Protein AF-A0A2S6AMA3-F1 (afdb_monomer)

Sequence (117 aa):
MGVQDLAELILAVHRVATDIPRRFRHRHDNVIDLVAATVSDVRPELAQRRYNLGRVPTVAFAVKQRGMSVDVVVEHNEYFARAMFYTRPTSETRWRNTLAAYTQHALLVQNIAATLS

Foldseek 3Di:
DDPVLVVVLVVLLVCLQQCVLVVVVPVDPDDDPSFRWDKAFDQQVNVCVVVVPPDRAPGWIWTDGPNWIWIWTWHDDPPAIEIETDGDPPHDPVVSVVSQVSSVVSCVVVVRPHHYD

Structure (mmCIF, N/CA/C/O backbone):
data_AF-A0A2S6AMA3-F1
#
_entry.id   AF-A0A2S6AMA3-F1
#
loop_
_atom_site.group_PDB
_atom_site.id
_atom_site.type_symbol
_atom_site.label_atom_id
_atom_site.label_alt_id
_atom_site.label_comp_id
_atom_site.label_asym_id
_atom_site.label_entity_id
_atom_site.label_seq_id
_atom_site.pdbx_PDB_ins_code
_atom_site.Cartn_x
_atom_site.Cartn_y
_atom_site.Cartn_z
_atom_site.occupancy
_atom_site.B_iso_or_equiv
_atom_site.auth_seq_id
_atom_site.auth_comp_id
_atom_site.auth_asym_id
_atom_site.auth_atom_id
_atom_site.pdbx_PDB_model_num
ATOM 1 N N . MET A 1 1 ? -13.894 6.696 12.124 1.00 49.50 1 MET A N 1
ATOM 2 C CA . MET A 1 1 ? -13.133 6.210 10.960 1.00 49.50 1 MET A CA 1
ATOM 3 C C . MET A 1 1 ? -12.954 4.726 11.180 1.00 49.50 1 MET A C 1
ATOM 5 O O . MET A 1 1 ? -12.478 4.335 12.236 1.00 49.50 1 MET A O 1
ATOM 9 N N . GLY A 1 2 ? -13.596 3.925 10.337 1.00 47.25 2 GLY A N 1
ATOM 10 C CA . GLY A 1 2 ? -13.878 2.513 10.601 1.00 47.25 2 GLY A CA 1
ATOM 11 C C . GLY A 1 2 ? -13.055 1.589 9.713 1.00 47.25 2 GLY A C 1
ATOM 12 O O . GLY A 1 2 ? -12.384 2.035 8.796 1.00 47.25 2 GLY A O 1
ATOM 13 N N . VAL A 1 3 ? -13.179 0.277 9.931 1.00 54.44 3 VAL A N 1
ATOM 14 C CA . VAL A 1 3 ? -12.538 -0.800 9.140 1.00 54.44 3 VAL A CA 1
ATOM 15 C C . VAL A 1 3 ? -12.694 -0.628 7.613 1.00 54.44 3 VAL A C 1
ATOM 17 O O . VAL A 1 3 ? -11.850 -1.097 6.851 1.00 54.44 3 VAL A O 1
ATOM 20 N N . GLN A 1 4 ? -13.736 0.078 7.161 1.00 57.84 4 GLN A N 1
ATOM 21 C CA . GLN A 1 4 ? -13.935 0.459 5.758 1.00 57.84 4 GLN A CA 1
ATOM 22 C C . GLN A 1 4 ? -12.786 1.313 5.199 1.00 57.84 4 GLN A C 1
ATOM 24 O O . GLN A 1 4 ? -12.347 1.064 4.081 1.00 57.84 4 GLN A O 1
ATOM 29 N N . ASP A 1 5 ? -12.221 2.227 5.990 1.00 65.00 5 ASP A N 1
ATOM 30 C CA . ASP A 1 5 ? -11.134 3.115 5.562 1.00 65.00 5 ASP A CA 1
ATOM 31 C C . ASP A 1 5 ? -9.834 2.329 5.294 1.00 65.00 5 ASP A C 1
ATOM 33 O O . ASP A 1 5 ? -9.067 2.655 4.387 1.00 65.00 5 ASP A O 1
ATOM 37 N N . LEU A 1 6 ? -9.607 1.235 6.035 1.00 67.06 6 LEU A N 1
ATOM 38 C CA . LEU A 1 6 ? -8.477 0.324 5.829 1.00 67.06 6 LEU A CA 1
ATOM 39 C C . LEU A 1 6 ? -8.628 -0.500 4.543 1.00 67.06 6 LEU A C 1
ATOM 41 O O . LEU A 1 6 ? -7.677 -0.612 3.768 1.00 67.06 6 LEU A O 1
ATOM 45 N N . ALA A 1 7 ? -9.806 -1.086 4.321 1.00 69.50 7 ALA A N 1
ATOM 46 C CA . ALA A 1 7 ? -10.067 -1.893 3.131 1.00 69.50 7 ALA A CA 1
ATOM 47 C C . ALA A 1 7 ? -9.957 -1.047 1.853 1.00 69.50 7 ALA A C 1
ATOM 49 O O . ALA A 1 7 ? -9.294 -1.451 0.898 1.00 69.50 7 ALA A O 1
ATOM 50 N N . GLU A 1 8 ? -10.529 0.156 1.870 1.00 68.62 8 GLU A N 1
ATOM 51 C CA . GLU A 1 8 ? -10.463 1.102 0.757 1.00 68.62 8 GLU A CA 1
ATOM 52 C C . GLU A 1 8 ? -9.031 1.594 0.494 1.00 68.62 8 GLU A C 1
ATOM 54 O O . GLU A 1 8 ? -8.601 1.672 -0.657 1.00 68.62 8 GLU A O 1
ATOM 59 N N . LEU A 1 9 ? -8.229 1.826 1.540 1.00 68.81 9 LEU A N 1
ATOM 60 C CA . LEU A 1 9 ? -6.813 2.177 1.396 1.00 68.81 9 LEU A CA 1
ATOM 61 C C . LEU A 1 9 ? -6.000 1.053 0.734 1.00 68.81 9 LEU A C 1
ATOM 63 O O . LEU A 1 9 ? -5.205 1.312 -0.173 1.00 68.81 9 LEU A O 1
ATOM 67 N N . ILE A 1 10 ? -6.215 -0.199 1.143 1.00 71.25 10 ILE A N 1
ATOM 68 C CA . ILE A 1 10 ? -5.546 -1.363 0.542 1.00 71.25 10 ILE A CA 1
ATOM 69 C C . ILE A 1 10 ? -5.967 -1.520 -0.925 1.00 71.25 10 ILE A C 1
ATOM 71 O O . ILE A 1 10 ? -5.112 -1.702 -1.797 1.00 71.25 10 ILE A O 1
ATOM 75 N N . LEU A 1 11 ? -7.265 -1.392 -1.220 1.00 76.19 11 LEU A N 1
ATOM 76 C CA . LEU A 1 11 ? -7.793 -1.464 -2.583 1.00 76.19 11 LEU A CA 1
ATOM 77 C C . LEU A 1 11 ? -7.266 -0.332 -3.469 1.00 76.19 11 LEU A C 1
ATOM 79 O O . LEU A 1 11 ? -6.931 -0.576 -4.629 1.00 76.19 11 LEU A O 1
ATOM 83 N N . ALA A 1 12 ? -7.1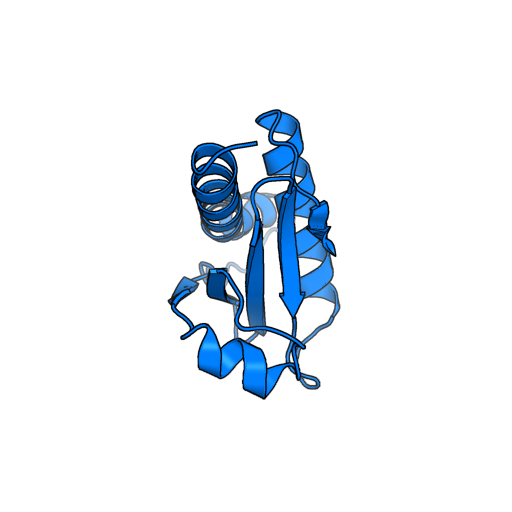42 0.886 -2.941 1.00 71.44 12 ALA A N 1
ATOM 84 C CA . ALA A 1 12 ? -6.584 2.020 -3.666 1.00 71.44 12 ALA A CA 1
ATOM 85 C C . ALA A 1 12 ? -5.119 1.774 -4.053 1.00 71.44 12 ALA A C 1
ATOM 87 O O . ALA A 1 12 ? -4.757 1.966 -5.216 1.00 71.44 12 ALA A O 1
ATOM 88 N N . VAL A 1 13 ? -4.288 1.282 -3.124 1.00 70.44 13 VAL A N 1
ATOM 89 C CA . VAL A 1 13 ? -2.886 0.949 -3.427 1.00 70.44 13 VAL A CA 1
ATOM 90 C C . VAL A 1 13 ? -2.803 -0.188 -4.447 1.00 70.44 13 VAL A C 1
ATOM 92 O O . VAL A 1 13 ? -2.003 -0.116 -5.381 1.00 70.44 13 VAL A O 1
ATOM 95 N N . HIS A 1 14 ? -3.652 -1.211 -4.315 1.00 72.81 14 HIS A N 1
ATOM 96 C CA . HIS A 1 14 ? -3.686 -2.334 -5.250 1.00 72.81 14 HIS A CA 1
ATOM 97 C C . HIS A 1 14 ? -4.069 -1.882 -6.666 1.00 72.81 14 HIS A C 1
ATOM 99 O O . HIS A 1 14 ? -3.345 -2.177 -7.617 1.00 72.81 14 HIS A O 1
ATOM 105 N N . ARG A 1 15 ? -5.143 -1.089 -6.805 1.00 72.88 15 ARG A N 1
ATOM 106 C CA . ARG A 1 15 ? -5.576 -0.507 -8.088 1.00 72.88 15 ARG A CA 1
ATOM 107 C C . ARG A 1 15 ? -4.460 0.306 -8.727 1.00 72.88 15 ARG A C 1
ATOM 109 O O . ARG A 1 15 ? -4.152 0.104 -9.898 1.00 72.88 15 ARG A O 1
ATOM 116 N N . VAL A 1 16 ? -3.813 1.177 -7.954 1.00 70.00 16 VAL A N 1
ATOM 117 C CA . VAL A 1 16 ? -2.710 2.013 -8.439 1.00 70.00 16 VAL A CA 1
ATOM 118 C C . VAL A 1 16 ? -1.527 1.162 -8.900 1.00 70.00 16 VAL A C 1
ATOM 120 O O . VAL A 1 16 ? -1.026 1.386 -9.999 1.00 70.00 16 VAL A O 1
ATOM 123 N N . ALA A 1 17 ? -1.122 0.148 -8.135 1.00 68.62 17 ALA A N 1
ATOM 124 C CA . ALA A 1 17 ? -0.066 -0.773 -8.551 1.00 68.62 17 ALA A CA 1
ATOM 125 C C . ALA A 1 17 ? -0.409 -1.468 -9.884 1.00 68.62 17 ALA A C 1
ATOM 127 O O . ALA A 1 17 ? 0.433 -1.537 -10.781 1.00 68.62 17 ALA A O 1
ATOM 128 N N . THR A 1 18 ? -1.657 -1.911 -10.064 1.00 68.94 18 THR A N 1
ATOM 129 C CA . THR A 1 18 ? -2.097 -2.583 -11.298 1.00 68.94 18 THR A CA 1
ATOM 130 C C . THR A 1 18 ? -2.314 -1.638 -12.489 1.00 68.94 18 THR A C 1
ATOM 132 O O . THR A 1 18 ? -2.109 -2.049 -13.633 1.00 68.94 18 THR A O 1
ATOM 135 N N . ASP A 1 19 ? -2.677 -0.371 -12.253 1.00 67.75 19 ASP A N 1
ATOM 136 C CA . ASP A 1 19 ? -3.000 0.610 -13.303 1.00 67.75 19 ASP A CA 1
ATOM 137 C C . ASP A 1 19 ? -1.815 1.483 -13.735 1.00 67.75 19 ASP A C 1
ATOM 139 O O . ASP A 1 19 ? -1.796 1.976 -14.869 1.00 67.75 19 ASP A O 1
ATOM 143 N N . ILE A 1 20 ? -0.801 1.671 -12.883 1.00 62.75 20 ILE A N 1
ATOM 144 C CA . ILE A 1 20 ? 0.410 2.437 -13.220 1.00 62.75 20 ILE A CA 1
ATOM 145 C C . ILE A 1 20 ? 1.052 1.961 -14.541 1.00 62.75 20 ILE A C 1
ATOM 147 O O . ILE A 1 20 ? 1.302 2.812 -15.402 1.00 62.75 20 ILE A O 1
ATOM 151 N N . PRO A 1 21 ? 1.257 0.650 -14.792 1.00 57.16 21 PRO A N 1
ATOM 152 C CA . PRO A 1 21 ? 1.816 0.177 -16.060 1.00 57.16 21 PRO A CA 1
ATOM 153 C C . PRO A 1 21 ? 1.015 0.644 -17.288 1.00 57.16 21 PRO A C 1
ATOM 155 O O . PRO A 1 21 ? 1.599 0.938 -18.330 1.00 57.16 21 PRO A O 1
ATOM 158 N N . ARG A 1 22 ? -0.316 0.772 -17.168 1.00 53.78 22 ARG A N 1
ATOM 159 C CA . ARG A 1 22 ? -1.200 1.230 -18.254 1.00 53.78 22 ARG A CA 1
ATOM 160 C C . ARG A 1 22 ? -1.128 2.739 -18.475 1.00 53.78 22 ARG A C 1
ATOM 162 O O . ARG A 1 22 ? -1.212 3.177 -19.614 1.00 53.78 22 ARG A O 1
ATOM 169 N N . ARG A 1 23 ? -0.936 3.543 -17.425 1.00 52.25 23 ARG A N 1
ATOM 170 C CA . ARG A 1 23 ? -0.811 5.009 -17.556 1.00 52.25 23 ARG A CA 1
ATOM 171 C C . ARG A 1 23 ? 0.567 5.445 -18.059 1.00 52.25 23 ARG A C 1
ATOM 173 O O . ARG A 1 23 ? 0.652 6.393 -18.833 1.00 52.25 23 ARG A O 1
ATOM 180 N N . PHE A 1 24 ? 1.633 4.722 -17.707 1.00 49.94 24 PHE A N 1
ATOM 181 C CA . PHE A 1 24 ? 2.966 4.949 -18.289 1.00 49.94 24 PHE A CA 1
ATOM 182 C C . PHE A 1 24 ? 3.080 4.477 -19.747 1.00 49.94 24 PHE A C 1
ATOM 184 O O . PHE A 1 24 ? 3.924 5.001 -20.474 1.00 49.94 24 PHE A O 1
ATOM 191 N N . ARG A 1 25 ? 2.194 3.569 -20.192 1.00 50.94 25 ARG A N 1
ATOM 192 C CA . ARG A 1 25 ? 2.052 3.122 -21.592 1.00 50.94 25 ARG A CA 1
ATOM 193 C C . ARG A 1 25 ? 1.813 4.271 -22.574 1.00 50.94 25 ARG A C 1
ATOM 195 O O . ARG A 1 25 ? 2.214 4.165 -23.720 1.00 50.94 25 ARG A O 1
ATOM 202 N N . HIS A 1 26 ? 1.173 5.353 -22.127 1.00 47.66 26 HIS A N 1
ATOM 203 C CA . HIS A 1 26 ? 0.812 6.483 -22.986 1.00 47.66 26 HIS A CA 1
ATOM 204 C C . HIS A 1 26 ? 1.887 7.569 -23.089 1.00 47.66 26 HIS A C 1
ATOM 206 O O . HIS A 1 26 ? 1.715 8.501 -23.865 1.00 47.66 26 HIS A O 1
ATOM 212 N N . ARG A 1 27 ? 2.969 7.501 -22.296 1.00 50.06 27 ARG A N 1
ATOM 213 C CA . ARG A 1 27 ? 3.939 8.608 -22.208 1.00 50.06 27 ARG A CA 1
ATOM 214 C C . ARG A 1 27 ? 5.279 8.343 -22.897 1.00 50.06 27 ARG A C 1
ATOM 216 O O . ARG A 1 27 ? 6.016 9.294 -23.117 1.00 50.06 27 ARG A O 1
ATOM 223 N N . HIS A 1 28 ? 5.602 7.092 -23.224 1.00 45.34 28 HIS A N 1
ATOM 224 C CA . HIS A 1 28 ? 6.883 6.737 -23.839 1.00 45.34 28 HIS A CA 1
ATOM 225 C C . HIS A 1 28 ? 6.649 5.760 -24.993 1.00 45.34 28 HIS A C 1
ATOM 227 O O . HIS A 1 28 ? 6.577 4.549 -24.785 1.00 45.34 28 HIS A O 1
ATOM 233 N N . ASP A 1 29 ? 6.501 6.300 -26.199 1.00 47.69 29 ASP A N 1
ATOM 234 C CA . ASP A 1 29 ? 6.490 5.512 -27.427 1.00 47.69 29 ASP A CA 1
ATOM 235 C C . ASP A 1 29 ? 7.836 4.783 -27.627 1.00 47.69 29 ASP A C 1
ATOM 237 O O . ASP A 1 29 ? 8.912 5.352 -27.431 1.00 47.69 29 ASP A O 1
ATOM 241 N N . ASN A 1 30 ? 7.722 3.528 -28.083 1.00 43.34 30 ASN A N 1
ATOM 242 C CA . ASN A 1 30 ? 8.670 2.748 -28.899 1.00 43.34 30 ASN A CA 1
ATOM 243 C C . ASN A 1 30 ? 9.529 1.600 -28.332 1.00 43.34 30 ASN A C 1
ATOM 245 O O . ASN A 1 30 ? 10.074 0.874 -29.154 1.00 43.34 30 ASN A O 1
ATOM 249 N N . VAL A 1 31 ? 9.558 1.268 -27.034 1.00 41.47 31 VAL A N 1
ATOM 250 C CA . VAL A 1 31 ? 9.987 -0.090 -26.589 1.00 41.47 31 VAL A CA 1
ATOM 251 C C . VAL A 1 31 ? 9.234 -0.484 -25.316 1.00 41.47 31 VAL A C 1
ATOM 253 O O . VAL A 1 31 ? 9.415 0.116 -24.257 1.00 41.47 31 VAL A O 1
ATOM 256 N N . ILE A 1 32 ? 8.359 -1.489 -25.414 1.00 41.44 32 ILE A N 1
ATOM 257 C CA . ILE A 1 32 ?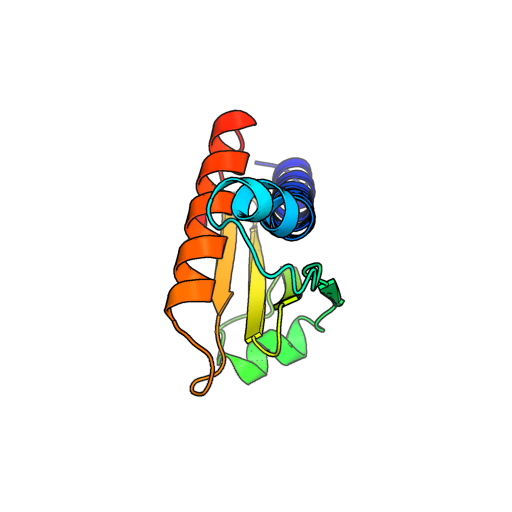 7.429 -1.855 -24.341 1.00 41.44 32 ILE A CA 1
ATOM 258 C C . ILE A 1 32 ? 7.965 -3.049 -23.548 1.00 41.44 32 ILE A C 1
ATOM 260 O O . ILE A 1 32 ? 7.689 -4.197 -23.879 1.00 41.44 32 ILE A O 1
ATOM 264 N N .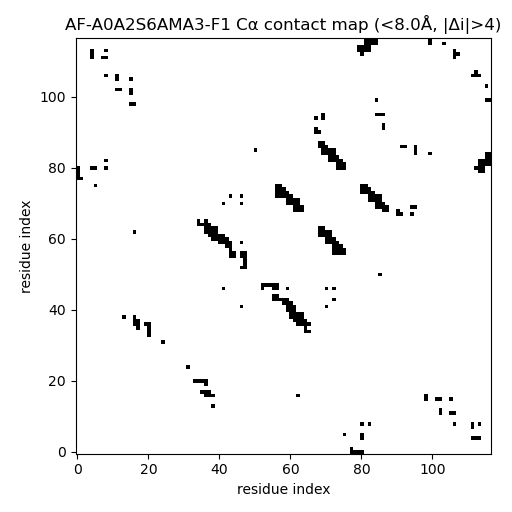 ASP A 1 33 ? 8.669 -2.778 -22.452 1.00 39.91 33 ASP A N 1
ATOM 265 C CA . ASP A 1 33 ? 8.913 -3.792 -21.422 1.00 39.91 33 ASP A CA 1
ATOM 266 C C . ASP A 1 33 ? 7.762 -3.757 -20.395 1.00 39.91 33 ASP A C 1
ATOM 268 O O . ASP A 1 33 ? 7.772 -3.002 -19.416 1.00 39.91 33 ASP A O 1
ATOM 272 N N . LEU A 1 34 ? 6.675 -4.471 -20.690 1.00 48.00 34 LEU A N 1
ATOM 273 C CA . LEU A 1 34 ? 5.391 -4.435 -19.969 1.00 48.00 34 LEU A CA 1
ATOM 274 C C . LEU A 1 34 ? 5.455 -5.224 -18.647 1.00 48.00 34 LEU A C 1
ATOM 276 O O . LEU A 1 34 ? 4.677 -6.142 -18.407 1.00 48.00 34 LEU A O 1
ATOM 280 N N . VAL A 1 35 ? 6.382 -4.879 -17.755 1.00 55.62 35 VAL A N 1
ATOM 281 C CA . VAL A 1 35 ? 6.428 -5.498 -16.426 1.00 55.62 35 VAL A CA 1
ATOM 282 C C . VAL A 1 35 ? 5.336 -4.868 -15.564 1.00 55.62 35 VAL A C 1
ATOM 284 O O . VAL A 1 35 ? 5.476 -3.741 -15.073 1.00 55.62 35 VAL A O 1
ATOM 287 N N . ALA A 1 36 ? 4.222 -5.587 -15.421 1.00 61.91 36 ALA A N 1
ATOM 288 C CA . ALA A 1 36 ? 3.163 -5.244 -14.481 1.00 61.91 36 ALA A CA 1
ATOM 289 C C . ALA A 1 36 ? 3.734 -5.181 -13.059 1.00 61.91 36 ALA A C 1
ATOM 291 O O . ALA A 1 36 ? 4.586 -5.997 -12.696 1.00 61.91 36 ALA A O 1
ATOM 292 N N . ALA A 1 37 ? 3.284 -4.212 -12.257 1.00 67.56 37 ALA A N 1
ATOM 293 C CA . ALA A 1 37 ? 3.645 -4.230 -10.851 1.00 67.56 37 ALA A CA 1
ATOM 294 C C . ALA A 1 37 ? 2.917 -5.399 -10.172 1.00 67.56 37 ALA A C 1
ATOM 296 O O . ALA A 1 37 ? 1.726 -5.609 -10.401 1.00 67.56 37 ALA A O 1
ATOM 297 N N . THR A 1 38 ? 3.629 -6.167 -9.357 1.00 73.62 38 THR A N 1
ATOM 298 C CA . THR A 1 38 ? 3.059 -7.262 -8.573 1.00 73.62 38 THR A CA 1
ATOM 299 C C . THR A 1 38 ? 2.933 -6.846 -7.118 1.00 73.62 38 THR A C 1
ATOM 301 O O . THR A 1 38 ? 3.790 -6.140 -6.584 1.00 73.62 38 THR A O 1
ATOM 304 N N . VAL A 1 39 ? 1.850 -7.280 -6.477 1.00 78.44 39 VAL A N 1
ATOM 305 C CA . VAL A 1 39 ? 1.639 -7.112 -5.039 1.00 78.44 39 VAL A CA 1
ATOM 306 C C . VAL A 1 39 ? 1.898 -8.455 -4.371 1.00 78.44 39 VAL A C 1
ATOM 308 O O . VAL A 1 39 ? 1.354 -9.471 -4.795 1.00 78.44 39 VAL A O 1
ATOM 311 N N . SER A 1 40 ? 2.758 -8.471 -3.357 1.00 82.44 40 SER A N 1
ATOM 312 C CA . SER A 1 40 ? 3.052 -9.666 -2.564 1.00 82.44 40 SER A CA 1
ATOM 313 C C . SER A 1 40 ? 2.917 -9.359 -1.083 1.00 82.44 40 SER A C 1
ATOM 315 O O . SER A 1 40 ? 3.490 -8.370 -0.625 1.00 82.44 40 SER A O 1
ATOM 317 N N . ASP A 1 41 ? 2.232 -10.217 -0.334 1.00 79.94 41 ASP A N 1
ATOM 318 C CA . ASP A 1 41 ? 2.044 -10.020 1.101 1.00 79.94 41 ASP A CA 1
ATOM 319 C C . ASP A 1 41 ? 3.370 -10.031 1.863 1.00 79.94 41 ASP A C 1
ATOM 321 O O . ASP A 1 41 ? 4.289 -10.811 1.585 1.00 79.94 41 ASP A O 1
ATOM 325 N N . VAL A 1 42 ? 3.465 -9.150 2.857 1.00 84.00 42 VAL A N 1
ATOM 326 C CA . VAL A 1 42 ? 4.590 -9.078 3.784 1.00 84.00 42 VAL A CA 1
ATOM 327 C C . VAL A 1 42 ? 4.034 -9.274 5.182 1.00 84.00 42 VAL A C 1
ATOM 329 O O . VAL A 1 42 ? 3.114 -8.584 5.603 1.00 84.00 42 VAL A O 1
ATOM 332 N N . ARG A 1 43 ? 4.614 -10.208 5.939 1.00 86.81 43 ARG A N 1
ATOM 333 C CA . ARG A 1 43 ? 4.216 -10.393 7.338 1.00 86.81 43 ARG A CA 1
ATOM 334 C C . ARG A 1 43 ? 4.429 -9.080 8.112 1.00 86.81 43 ARG A C 1
ATOM 336 O O . ARG A 1 43 ? 5.551 -8.562 8.066 1.00 86.81 43 ARG A O 1
ATOM 343 N N . PRO A 1 44 ? 3.419 -8.544 8.818 1.00 86.62 44 PRO A N 1
ATOM 344 C CA . PRO A 1 44 ? 3.549 -7.295 9.564 1.00 86.62 44 PRO A CA 1
ATOM 345 C C . PRO A 1 44 ? 4.739 -7.265 10.531 1.00 86.62 44 PRO A C 1
ATOM 347 O O . PRO A 1 44 ? 5.456 -6.269 10.605 1.00 86.62 44 PRO A O 1
ATOM 350 N N . GLU A 1 45 ? 5.038 -8.380 11.198 1.00 89.56 45 GLU A N 1
ATOM 351 C CA . GLU A 1 45 ? 6.167 -8.506 12.128 1.00 89.56 45 GLU A CA 1
ATOM 352 C C . GLU A 1 45 ? 7.514 -8.412 11.401 1.00 89.56 45 GLU A C 1
ATOM 354 O O . GLU A 1 45 ? 8.499 -7.895 11.933 1.00 89.56 45 GLU A O 1
ATOM 359 N N . LEU A 1 46 ? 7.568 -8.897 10.156 1.00 88.75 46 LEU A N 1
ATOM 360 C CA . LEU A 1 46 ? 8.752 -8.773 9.314 1.00 88.75 46 LEU A CA 1
ATOM 361 C C . LEU A 1 46 ? 8.957 -7.318 8.891 1.00 88.75 46 LEU A C 1
ATOM 363 O O . LEU A 1 46 ? 10.092 -6.845 8.917 1.00 88.75 46 LEU A O 1
ATOM 367 N N . ALA A 1 47 ? 7.884 -6.612 8.527 1.00 85.81 47 ALA A N 1
ATOM 368 C CA . ALA A 1 47 ? 7.942 -5.191 8.197 1.00 85.81 47 ALA A CA 1
ATOM 369 C C . ALA A 1 47 ? 8.356 -4.346 9.411 1.00 85.81 47 ALA A C 1
ATOM 371 O O . ALA A 1 47 ? 9.235 -3.495 9.282 1.00 8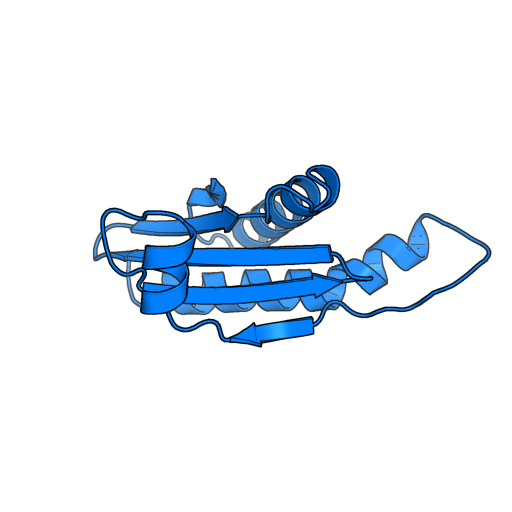5.81 47 ALA A O 1
ATOM 372 N N . GLN A 1 48 ? 7.811 -4.644 10.597 1.00 89.81 48 GLN A N 1
ATOM 373 C CA . GLN A 1 48 ? 8.199 -3.996 11.851 1.00 89.81 48 GLN A CA 1
ATOM 374 C C . GLN A 1 48 ? 9.707 -4.095 12.084 1.00 89.81 48 GLN A C 1
ATOM 376 O O . GLN A 1 48 ? 10.371 -3.077 12.267 1.00 89.81 48 GLN A O 1
ATOM 381 N N . ARG A 1 49 ? 10.262 -5.313 12.040 1.00 88.69 49 ARG A N 1
ATOM 382 C CA . ARG A 1 49 ? 11.698 -5.539 12.263 1.00 88.69 49 ARG A CA 1
ATOM 383 C C . ARG A 1 49 ? 12.552 -4.913 11.165 1.00 88.69 49 ARG A C 1
ATOM 385 O O . ARG A 1 49 ? 13.580 -4.316 11.459 1.00 88.69 49 ARG A O 1
ATOM 392 N N . ARG A 1 50 ? 12.127 -5.038 9.904 1.00 88.25 50 ARG A N 1
ATOM 393 C CA . ARG A 1 50 ? 12.856 -4.521 8.737 1.00 88.25 50 ARG A CA 1
ATOM 394 C C . ARG A 1 50 ? 13.001 -3.001 8.766 1.00 88.25 50 ARG A C 1
ATOM 396 O O . ARG A 1 50 ? 14.042 -2.503 8.351 1.00 88.25 50 ARG A O 1
ATOM 403 N N . TYR A 1 51 ? 11.978 -2.292 9.238 1.00 86.00 51 TYR A N 1
ATOM 404 C CA . TYR A 1 51 ? 11.931 -0.827 9.239 1.00 86.00 51 TYR A CA 1
ATOM 405 C C . TYR A 1 51 ? 12.024 -0.205 10.633 1.00 86.00 51 TYR A C 1
ATOM 407 O O . TYR A 1 51 ? 11.809 0.994 10.779 1.00 86.00 51 TYR A O 1
ATOM 415 N N . ASN A 1 52 ? 12.375 -1.009 11.642 1.00 86.94 52 ASN A N 1
ATOM 416 C CA . ASN A 1 52 ? 12.496 -0.599 13.039 1.00 86.94 52 ASN A CA 1
ATOM 417 C C . ASN A 1 52 ? 11.276 0.200 13.538 1.00 86.94 52 ASN A C 1
ATOM 419 O O . ASN A 1 52 ? 11.404 1.271 14.132 1.00 86.94 52 ASN A O 1
ATOM 423 N N . LEU A 1 53 ? 10.076 -0.300 13.235 1.00 85.88 53 LEU A N 1
ATOM 424 C CA . LEU A 1 53 ? 8.832 0.366 13.608 1.00 85.88 53 LEU A CA 1
ATOM 425 C C . LEU A 1 53 ? 8.550 0.147 15.098 1.00 85.88 53 LEU A C 1
ATOM 427 O O . LEU A 1 53 ? 8.661 -0.971 15.606 1.00 85.88 53 LEU A O 1
ATOM 431 N N . GLY A 1 54 ? 8.107 1.200 15.788 1.00 84.62 54 GLY A N 1
ATOM 432 C CA . GLY A 1 54 ? 7.779 1.135 17.218 1.00 84.62 54 GLY A CA 1
ATOM 433 C C . GLY A 1 54 ? 6.618 0.192 17.562 1.00 84.62 54 GLY A C 1
ATOM 434 O O . GLY A 1 54 ? 6.451 -0.170 18.722 1.00 84.62 54 GLY A O 1
ATOM 435 N N . ARG A 1 55 ? 5.827 -0.238 16.569 1.00 86.44 55 ARG A N 1
ATOM 436 C CA . ARG A 1 55 ? 4.703 -1.174 16.717 1.00 86.44 55 ARG A CA 1
ATOM 437 C C . ARG A 1 55 ? 4.547 -2.073 15.493 1.00 86.44 55 ARG A C 1
ATOM 439 O O . ARG A 1 55 ? 5.011 -1.726 14.407 1.00 86.44 55 ARG A O 1
ATOM 446 N N . VAL A 1 56 ? 3.874 -3.210 15.672 1.00 87.56 56 VAL A N 1
ATOM 447 C CA . VAL A 1 56 ? 3.475 -4.077 14.555 1.00 87.56 56 VAL A CA 1
ATOM 448 C C . VAL A 1 56 ? 2.416 -3.333 13.730 1.00 87.56 56 VAL A C 1
ATOM 450 O O . VAL A 1 56 ? 1.427 -2.875 14.309 1.00 87.56 56 VAL A O 1
ATOM 453 N N . PRO A 1 57 ? 2.611 -3.163 12.412 1.00 86.81 57 PRO A N 1
ATOM 454 C CA . PRO A 1 57 ? 1.622 -2.512 11.566 1.00 86.81 57 PRO A CA 1
ATOM 455 C C . PRO A 1 57 ? 0.379 -3.385 11.386 1.00 86.81 57 PRO A C 1
ATOM 457 O O . PRO A 1 57 ? 0.425 -4.599 11.563 1.00 86.81 57 PRO A O 1
ATOM 460 N N . THR A 1 58 ? -0.738 -2.775 11.001 1.00 86.81 58 THR A N 1
ATOM 461 C CA . THR A 1 58 ? -1.994 -3.504 10.783 1.00 86.81 58 THR A CA 1
ATOM 462 C C . THR A 1 58 ? -1.900 -4.396 9.550 1.00 86.81 58 THR A C 1
ATOM 464 O O . THR A 1 58 ? -2.345 -5.539 9.573 1.00 86.81 58 THR A O 1
ATOM 467 N N . VAL A 1 59 ? -1.302 -3.879 8.474 1.00 85.50 59 VAL A N 1
ATOM 468 C CA . VAL A 1 59 ? -1.089 -4.604 7.219 1.00 85.50 59 VAL A CA 1
ATOM 469 C C . VAL A 1 59 ? 0.264 -4.209 6.637 1.00 85.50 59 VAL A C 1
ATOM 471 O O . VAL A 1 59 ? 0.692 -3.061 6.753 1.00 85.50 59 VAL A O 1
ATOM 474 N N . ALA A 1 60 ? 0.943 -5.152 5.990 1.00 86.12 60 ALA A N 1
ATOM 475 C CA . ALA A 1 60 ? 2.122 -4.868 5.187 1.00 86.12 60 ALA A CA 1
ATOM 476 C C . ALA A 1 60 ? 2.095 -5.685 3.891 1.00 86.12 60 ALA A C 1
ATOM 478 O O . ALA A 1 60 ? 1.723 -6.856 3.874 1.00 86.12 60 ALA A O 1
ATOM 479 N N . PHE A 1 61 ? 2.509 -5.072 2.791 1.00 85.25 61 PHE A N 1
ATOM 480 C CA . PHE A 1 61 ? 2.664 -5.747 1.505 1.00 85.25 61 PHE A CA 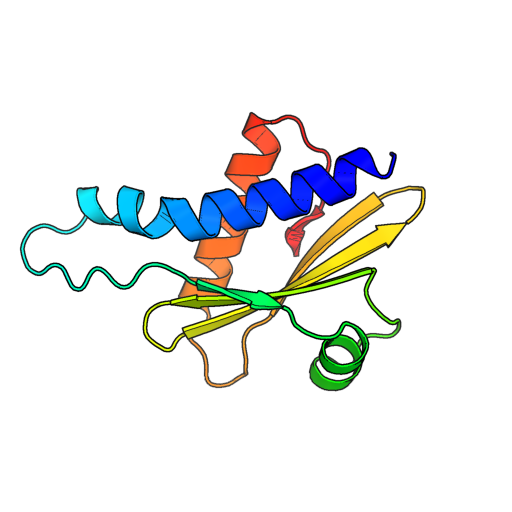1
ATOM 481 C C . PHE A 1 61 ? 3.740 -5.047 0.682 1.00 85.25 61 PHE A C 1
ATOM 483 O O . PHE A 1 61 ? 4.082 -3.899 0.932 1.00 85.25 61 PHE A O 1
ATOM 490 N N . ALA A 1 62 ? 4.301 -5.736 -0.301 1.00 84.44 62 ALA A N 1
ATOM 491 C CA . ALA A 1 62 ? 5.309 -5.194 -1.197 1.00 84.44 62 ALA A CA 1
ATOM 492 C C . ALA A 1 62 ? 4.733 -5.022 -2.599 1.00 84.44 62 ALA A C 1
ATOM 494 O O . ALA A 1 62 ? 4.115 -5.938 -3.136 1.00 84.44 62 ALA A O 1
ATOM 495 N N . VAL A 1 63 ? 4.991 -3.864 -3.197 1.00 81.62 63 VAL A N 1
ATOM 496 C CA . VAL A 1 63 ? 4.714 -3.547 -4.595 1.00 81.62 63 VAL A CA 1
ATOM 497 C C . VAL A 1 63 ? 6.027 -3.617 -5.363 1.00 81.62 63 VAL A C 1
ATOM 499 O O . VAL A 1 63 ? 6.947 -2.831 -5.117 1.00 81.62 63 VAL A O 1
ATOM 502 N N . LYS A 1 64 ? 6.130 -4.563 -6.296 1.00 78.75 64 LYS A N 1
ATOM 503 C CA . LYS A 1 64 ? 7.343 -4.804 -7.082 1.00 78.75 64 LYS A CA 1
ATOM 504 C C . LYS A 1 64 ? 7.120 -4.482 -8.547 1.00 78.75 64 LYS A C 1
ATOM 506 O O . LYS A 1 64 ? 6.164 -4.969 -9.130 1.00 78.75 64 LYS A O 1
ATOM 511 N N . GLN A 1 65 ? 8.025 -3.733 -9.167 1.00 73.94 65 GLN A N 1
ATOM 512 C CA . GLN A 1 65 ? 8.004 -3.479 -10.608 1.00 73.94 65 GLN A CA 1
ATOM 513 C C . GLN A 1 65 ? 9.435 -3.375 -11.147 1.00 73.94 65 GLN A C 1
ATOM 515 O O . GLN A 1 65 ? 10.237 -2.631 -10.597 1.00 73.94 65 GLN A O 1
ATOM 520 N N . ARG A 1 66 ? 9.764 -4.110 -12.223 1.00 72.19 66 ARG A N 1
ATOM 521 C CA . ARG A 1 66 ? 11.088 -4.078 -12.894 1.00 72.19 66 ARG A CA 1
ATOM 522 C C . ARG A 1 66 ? 12.288 -4.170 -11.926 1.00 72.19 66 ARG A C 1
ATOM 524 O O . ARG A 1 66 ? 13.218 -3.378 -11.995 1.00 72.19 66 ARG A O 1
ATOM 531 N N . GLY A 1 67 ? 12.243 -5.105 -10.973 1.00 71.88 67 GLY A N 1
ATOM 532 C CA . GLY A 1 67 ? 13.306 -5.287 -9.969 1.00 71.88 67 GLY A CA 1
ATOM 533 C C . GLY A 1 67 ? 13.312 -4.261 -8.825 1.00 71.88 67 GLY A C 1
ATOM 534 O O . GLY A 1 67 ? 14.018 -4.461 -7.840 1.00 71.88 67 GLY A O 1
ATOM 535 N N . MET A 1 68 ? 12.487 -3.214 -8.897 1.00 76.50 68 MET A N 1
ATOM 536 C CA . MET A 1 68 ? 12.252 -2.276 -7.799 1.00 76.50 68 MET A CA 1
ATOM 537 C C . MET A 1 68 ? 11.192 -2.838 -6.853 1.00 76.50 68 MET A C 1
ATOM 539 O O . MET A 1 68 ? 10.228 -3.459 -7.300 1.00 76.50 68 MET A O 1
ATOM 543 N N . SER A 1 69 ? 11.346 -2.600 -5.550 1.00 80.88 69 SER A N 1
ATOM 544 C CA . SER A 1 69 ? 10.396 -3.039 -4.521 1.00 80.88 69 SER A CA 1
ATOM 545 C C . SER A 1 69 ? 10.121 -1.903 -3.548 1.00 80.88 69 SER A C 1
ATOM 547 O O . SER A 1 69 ? 11.057 -1.334 -2.980 1.00 80.88 69 SER A O 1
ATOM 549 N N . VAL A 1 70 ? 8.841 -1.605 -3.339 1.00 82.94 70 VAL A N 1
ATOM 550 C CA . VAL A 1 70 ? 8.360 -0.687 -2.304 1.00 82.94 70 VAL A CA 1
ATOM 551 C C . VAL A 1 70 ? 7.512 -1.495 -1.338 1.00 82.94 70 VAL A C 1
ATOM 55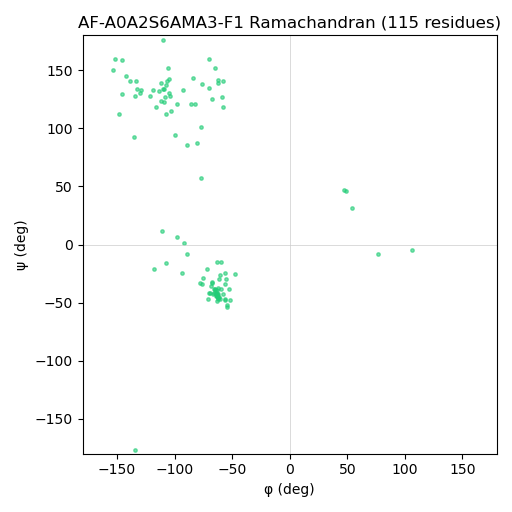3 O O . VAL A 1 70 ? 6.494 -2.051 -1.735 1.00 82.94 70 VAL A O 1
ATOM 556 N N . ASP A 1 71 ? 7.925 -1.565 -0.082 1.00 85.62 71 ASP A N 1
ATOM 557 C CA . ASP A 1 71 ? 7.104 -2.132 0.978 1.00 85.62 71 A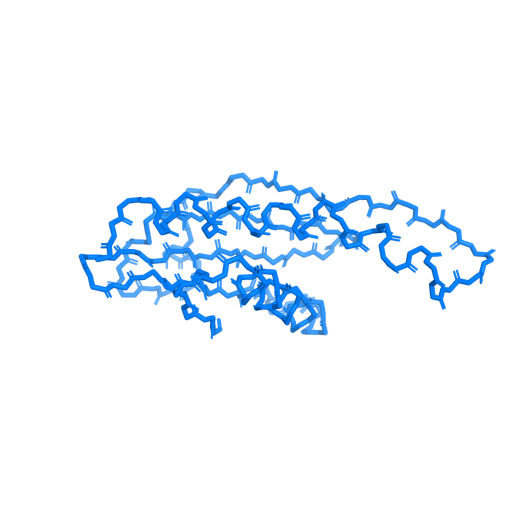SP A CA 1
ATOM 558 C C . ASP A 1 71 ? 6.137 -1.037 1.445 1.00 85.62 71 ASP A C 1
ATOM 560 O O . ASP A 1 71 ? 6.547 0.048 1.857 1.00 85.62 71 ASP A O 1
ATOM 564 N N . VAL A 1 72 ? 4.844 -1.309 1.345 1.00 83.38 72 VAL A N 1
ATOM 565 C CA . VAL A 1 72 ? 3.769 -0.457 1.838 1.00 83.38 72 VAL A CA 1
ATOM 566 C C . VAL A 1 72 ? 3.335 -1.003 3.186 1.00 83.38 72 VAL A C 1
ATOM 568 O O . VAL A 1 72 ? 2.938 -2.163 3.317 1.00 83.38 72 VAL A O 1
ATOM 571 N N . VAL A 1 73 ? 3.435 -0.156 4.197 1.00 87.06 73 VAL A N 1
ATOM 572 C CA . VAL A 1 73 ? 3.065 -0.470 5.569 1.00 87.06 73 VAL A CA 1
ATOM 573 C C . VAL A 1 73 ? 1.850 0.361 5.924 1.00 87.06 73 VAL A C 1
ATOM 575 O O . VAL A 1 73 ? 1.894 1.584 5.838 1.00 87.06 73 VAL A O 1
ATOM 578 N N . VAL A 1 74 ? 0.771 -0.292 6.330 1.00 83.44 74 VAL A N 1
ATOM 579 C CA . VAL A 1 74 ? -0.465 0.372 6.724 1.00 83.44 74 VAL A CA 1
ATOM 580 C C . VAL A 1 74 ? -0.646 0.249 8.227 1.00 83.44 74 VAL A C 1
ATOM 582 O O . VAL A 1 74 ? -0.688 -0.846 8.790 1.00 83.44 74 VAL A O 1
ATOM 585 N N . GLU A 1 75 ? -0.769 1.397 8.871 1.00 84.06 75 GLU A N 1
ATOM 586 C CA . GLU A 1 75 ? -1.185 1.519 10.254 1.00 84.06 75 GLU A CA 1
ATOM 587 C C . GLU A 1 75 ? -2.625 2.006 10.300 1.00 84.06 75 GLU A C 1
ATOM 589 O O . GLU A 1 75 ? -2.983 3.000 9.671 1.00 84.06 75 GLU A O 1
ATOM 594 N N . HIS A 1 76 ? -3.445 1.321 11.081 1.00 79.75 76 HIS A N 1
ATOM 595 C CA . HIS A 1 76 ? -4.823 1.703 11.313 1.00 79.75 76 HIS A CA 1
ATOM 596 C C . HIS A 1 76 ? -5.124 1.643 12.808 1.00 79.75 76 HIS A C 1
ATOM 598 O O . HIS A 1 76 ? -4.770 0.677 13.489 1.00 79.75 76 HIS A O 1
ATOM 604 N N . ASN A 1 77 ? -5.774 2.682 13.320 1.00 73.94 77 ASN A N 1
ATOM 605 C CA . ASN A 1 77 ? -6.400 2.687 14.637 1.00 73.94 77 ASN A CA 1
ATOM 606 C C . ASN A 1 77 ? -7.810 3.292 14.537 1.00 73.94 77 ASN A C 1
ATOM 608 O O . ASN A 1 77 ? -8.262 3.643 13.454 1.00 73.94 77 ASN A O 1
ATOM 612 N N . GLU A 1 78 ? -8.498 3.440 15.669 1.00 68.69 78 GLU A N 1
ATOM 613 C CA . GLU A 1 78 ? -9.877 3.959 15.729 1.00 68.69 78 GLU A CA 1
ATOM 614 C C . GLU A 1 78 ? -10.048 5.387 15.164 1.00 68.69 78 GLU A C 1
ATOM 616 O O . GLU A 1 78 ? -11.168 5.822 14.887 1.00 68.69 78 GLU A O 1
ATOM 621 N N . TYR A 1 79 ? -8.944 6.119 14.976 1.00 68.75 79 TYR A N 1
ATOM 622 C CA . TYR A 1 79 ? -8.943 7.538 14.622 1.00 68.75 79 TYR A CA 1
ATOM 623 C C . TYR A 1 79 ? -8.302 7.841 13.265 1.00 68.75 79 TYR A C 1
ATOM 625 O O . TYR A 1 79 ? -8.575 8.902 12.711 1.00 68.75 79 TYR A O 1
ATOM 633 N N . PHE A 1 80 ? -7.455 6.960 12.725 1.00 68.75 80 PHE A N 1
ATOM 634 C CA . PHE A 1 80 ? -6.774 7.186 11.452 1.00 68.75 80 PHE A CA 1
ATOM 635 C C . PHE A 1 80 ? -6.388 5.898 10.717 1.00 68.75 80 PHE A C 1
ATOM 637 O O . PHE A 1 80 ? -6.017 4.890 11.322 1.00 68.75 80 PHE A O 1
ATOM 644 N N . ALA A 1 81 ? -6.365 5.999 9.386 1.00 73.19 81 ALA A N 1
ATOM 645 C CA . ALA A 1 81 ? -5.660 5.094 8.487 1.00 73.19 81 ALA A CA 1
ATOM 646 C C . ALA A 1 81 ? -4.442 5.822 7.890 1.00 73.19 81 ALA A C 1
ATOM 648 O O . ALA A 1 81 ? -4.563 6.919 7.335 1.00 73.19 81 ALA A O 1
ATOM 649 N N . ARG A 1 82 ? -3.253 5.229 8.005 1.00 78.81 82 ARG A N 1
ATOM 650 C CA . ARG A 1 82 ? -1.999 5.775 7.472 1.00 78.81 82 ARG A CA 1
ATOM 651 C C . ARG A 1 82 ? -1.268 4.714 6.664 1.00 78.81 82 ARG A C 1
ATOM 653 O O . ARG A 1 82 ? -1.031 3.626 7.176 1.00 78.81 82 ARG A O 1
ATOM 660 N N . ALA A 1 83 ? -0.848 5.046 5.447 1.00 79.62 83 ALA A N 1
ATOM 661 C CA . ALA A 1 83 ? 0.079 4.219 4.679 1.00 79.62 83 ALA A CA 1
ATOM 662 C C . ALA A 1 83 ? 1.461 4.875 4.613 1.00 79.62 83 ALA A C 1
ATOM 664 O O . ALA A 1 83 ? 1.594 6.079 4.393 1.00 79.62 83 ALA A O 1
ATOM 665 N N . MET A 1 84 ? 2.491 4.060 4.793 1.00 83.62 84 MET A N 1
ATOM 666 C CA . MET A 1 84 ? 3.893 4.439 4.725 1.00 83.62 84 MET A CA 1
ATOM 667 C C . MET A 1 84 ? 4.585 3.657 3.616 1.00 83.62 84 MET A C 1
ATOM 669 O O . MET A 1 84 ? 4.417 2.440 3.522 1.00 83.62 84 MET A O 1
ATOM 673 N N . PHE A 1 85 ? 5.361 4.345 2.781 1.00 84.06 85 PHE A N 1
ATOM 674 C CA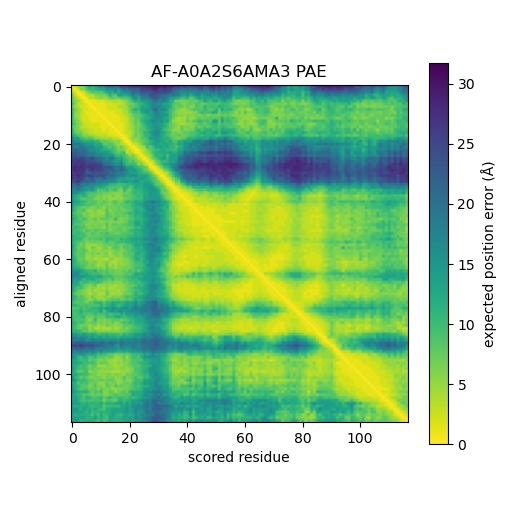 . PHE A 1 85 ? 6.038 3.734 1.634 1.00 84.06 85 PHE A CA 1
ATOM 675 C C . PHE A 1 85 ? 7.535 3.629 1.897 1.00 84.06 85 PHE A C 1
ATOM 677 O O . PHE A 1 85 ? 8.255 4.626 1.906 1.00 84.06 85 PHE A O 1
ATOM 684 N N . TYR A 1 86 ? 8.030 2.408 2.046 1.00 82.62 86 TYR A N 1
ATOM 685 C CA . TYR A 1 86 ? 9.434 2.141 2.306 1.00 82.62 86 TYR A CA 1
ATOM 686 C C . TYR A 1 86 ? 10.114 1.514 1.097 1.00 82.62 86 TYR A C 1
ATOM 688 O O . TYR A 1 86 ? 9.643 0.541 0.518 1.00 82.62 86 TYR A O 1
ATOM 696 N N . THR A 1 87 ? 11.287 2.023 0.742 1.00 80.88 87 THR A N 1
ATOM 697 C CA . THR A 1 87 ? 12.205 1.343 -0.175 1.00 80.88 87 THR A CA 1
ATOM 698 C C . THR A 1 87 ? 13.369 0.759 0.600 1.00 80.88 87 THR A C 1
ATOM 700 O O . THR A 1 87 ? 13.755 1.262 1.656 1.00 80.88 87 THR A O 1
ATOM 703 N N . ARG A 1 88 ? 13.959 -0.319 0.080 1.00 71.12 88 ARG A N 1
ATOM 704 C CA . ARG A 1 88 ? 15.279 -0.742 0.559 1.00 71.12 88 ARG A CA 1
ATOM 705 C C . ARG A 1 88 ? 16.320 0.331 0.200 1.00 71.12 88 ARG A C 1
ATOM 707 O O . ARG A 1 88 ? 16.148 0.985 -0.827 1.00 71.12 88 ARG A O 1
ATOM 714 N N . PRO A 1 89 ? 17.414 0.470 0.973 1.00 60.72 89 PRO A N 1
ATOM 715 C CA . PRO A 1 89 ? 18.451 1.482 0.733 1.00 60.72 89 PRO A CA 1
ATOM 716 C C . PRO A 1 89 ? 19.072 1.429 -0.671 1.00 60.72 89 PRO A C 1
ATOM 718 O O . PRO A 1 89 ? 19.583 2.425 -1.162 1.00 60.72 89 PRO A O 1
ATOM 721 N N . THR A 1 90 ? 19.017 0.267 -1.323 1.00 57.50 90 THR A N 1
ATOM 722 C CA . THR A 1 90 ? 19.553 0.025 -2.668 1.00 57.50 90 THR A CA 1
ATOM 723 C C . THR A 1 90 ? 18.535 0.247 -3.792 1.00 57.50 90 THR A C 1
ATOM 725 O O . THR A 1 90 ? 18.861 0.017 -4.952 1.00 57.50 90 THR A O 1
ATOM 728 N N . SER A 1 91 ? 17.300 0.648 -3.476 1.00 59.00 91 SER A N 1
ATOM 729 C CA . SER A 1 91 ? 16.205 0.773 -4.443 1.00 59.00 91 SER A CA 1
ATOM 730 C C . SER A 1 91 ? 15.895 2.240 -4.751 1.00 59.00 91 SER A C 1
ATOM 732 O O . SER A 1 91 ? 15.884 3.091 -3.864 1.00 59.00 91 SER A O 1
ATOM 734 N N . GLU A 1 92 ? 15.606 2.521 -6.021 1.00 64.62 92 GLU A N 1
ATOM 735 C CA . GLU A 1 92 ? 15.427 3.866 -6.574 1.00 64.62 92 GLU A CA 1
ATOM 736 C C . GLU A 1 92 ? 14.313 4.678 -5.872 1.00 64.62 92 GLU A C 1
ATOM 738 O O . GLU A 1 92 ? 13.130 4.332 -5.916 1.00 64.62 92 GLU A O 1
ATOM 743 N N . THR A 1 93 ? 14.680 5.809 -5.257 1.00 66.38 93 THR A N 1
ATOM 744 C CA . THR A 1 93 ? 13.774 6.720 -4.521 1.00 66.38 93 THR A CA 1
ATOM 745 C C . THR A 1 93 ? 12.663 7.310 -5.397 1.00 66.38 93 THR A C 1
ATOM 747 O O . THR A 1 93 ? 11.584 7.646 -4.906 1.00 66.38 93 THR A O 1
ATOM 750 N N . ARG A 1 94 ? 12.903 7.422 -6.711 1.00 72.69 94 ARG A N 1
ATOM 751 C CA . ARG A 1 94 ? 11.940 7.968 -7.676 1.00 72.69 94 ARG A CA 1
ATOM 752 C C . ARG A 1 94 ? 10.663 7.127 -7.727 1.00 72.69 94 ARG A C 1
ATOM 754 O O . ARG A 1 94 ? 9.576 7.691 -7.649 1.00 72.69 94 ARG A O 1
ATOM 761 N N . TRP A 1 95 ? 10.792 5.800 -7.770 1.00 70.75 95 TRP A N 1
ATOM 762 C CA . TRP A 1 95 ? 9.650 4.884 -7.837 1.00 70.75 95 TRP A CA 1
ATOM 763 C C . TRP A 1 95 ? 8.748 4.974 -6.602 1.00 70.75 95 TRP A C 1
ATOM 765 O O . TRP A 1 95 ? 7.530 5.081 -6.730 1.00 70.75 95 TRP A O 1
ATOM 775 N N . ARG A 1 96 ? 9.346 5.041 -5.406 1.00 77.62 96 ARG A N 1
ATOM 776 C CA . ARG A 1 96 ? 8.625 5.258 -4.141 1.00 77.62 96 ARG A CA 1
ATOM 777 C C . ARG A 1 96 ? 7.756 6.511 -4.185 1.00 77.62 96 ARG A C 1
ATOM 779 O O . ARG A 1 96 ? 6.570 6.452 -3.880 1.00 77.62 96 ARG A O 1
ATOM 786 N N . ASN A 1 97 ? 8.355 7.636 -4.574 1.00 77.00 97 ASN A N 1
ATOM 787 C CA . ASN A 1 97 ? 7.670 8.925 -4.599 1.00 77.00 97 ASN A CA 1
ATOM 788 C C . ASN A 1 97 ? 6.538 8.927 -5.639 1.00 77.00 97 ASN A C 1
ATOM 790 O O . ASN A 1 97 ? 5.461 9.458 -5.383 1.00 77.00 97 ASN A O 1
ATOM 794 N N . THR A 1 98 ? 6.757 8.291 -6.794 1.00 74.12 98 THR A N 1
ATOM 795 C CA . THR A 1 98 ? 5.730 8.111 -7.826 1.00 74.12 98 THR A CA 1
ATOM 796 C C . THR A 1 98 ? 4.553 7.279 -7.318 1.00 74.12 98 THR A C 1
ATOM 798 O O . THR A 1 98 ? 3.404 7.686 -7.488 1.00 74.12 98 THR A O 1
ATOM 801 N N . LEU A 1 99 ? 4.818 6.147 -6.660 1.00 74.44 99 LEU A N 1
ATOM 802 C CA . LEU A 1 99 ? 3.773 5.283 -6.115 1.00 74.44 99 LEU A CA 1
ATOM 803 C C . LEU A 1 99 ? 2.953 5.996 -5.027 1.00 74.44 99 LEU A C 1
ATOM 805 O O . LEU A 1 99 ? 1.722 5.935 -5.050 1.00 74.44 99 LEU A O 1
ATOM 809 N N . ALA A 1 100 ? 3.619 6.726 -4.127 1.00 76.50 100 ALA A N 1
ATOM 810 C CA . ALA A 1 100 ? 2.957 7.514 -3.091 1.00 76.50 100 ALA A CA 1
ATOM 811 C C . ALA A 1 100 ? 2.046 8.597 -3.700 1.00 76.50 100 ALA A C 1
ATOM 813 O O . ALA A 1 100 ? 0.876 8.693 -3.334 1.00 76.50 100 ALA A O 1
ATOM 814 N N . ALA A 1 101 ? 2.537 9.348 -4.693 1.00 76.75 101 ALA A N 1
ATOM 815 C CA . ALA A 1 101 ? 1.771 10.406 -5.354 1.00 76.75 101 ALA A CA 1
ATOM 816 C C . ALA A 1 101 ? 0.526 9.875 -6.089 1.00 76.75 101 ALA A C 1
ATOM 818 O O . ALA A 1 101 ? -0.558 10.450 -5.976 1.00 76.75 101 ALA A O 1
ATOM 819 N N . TYR A 1 102 ? 0.644 8.758 -6.815 1.00 75.94 102 TYR A N 1
ATOM 820 C CA . TYR A 1 102 ? -0.515 8.160 -7.486 1.00 75.94 102 TYR A CA 1
ATOM 821 C C . TYR A 1 102 ? -1.525 7.574 -6.501 1.00 75.94 102 TYR A C 1
ATOM 823 O O . TYR A 1 102 ? -2.729 7.687 -6.735 1.00 75.94 102 TYR A O 1
ATOM 831 N N . THR A 1 103 ? -1.053 7.003 -5.391 1.00 72.44 103 THR A N 1
ATOM 832 C CA . THR A 1 103 ? -1.938 6.532 -4.319 1.00 72.44 103 THR A CA 1
ATOM 833 C C . THR A 1 103 ? -2.699 7.700 -3.702 1.00 72.44 103 THR A C 1
ATOM 835 O O . THR A 1 103 ? -3.915 7.617 -3.554 1.00 72.44 103 THR A O 1
ATOM 838 N N . GLN A 1 104 ? -2.025 8.824 -3.435 1.00 74.25 104 GLN A N 1
ATOM 839 C CA . GLN A 1 104 ? -2.668 10.033 -2.915 1.00 74.25 104 GLN A CA 1
ATOM 840 C C . GLN A 1 104 ? -3.796 10.504 -3.826 1.00 74.25 104 GLN A C 1
ATOM 842 O O . GLN A 1 104 ? -4.903 10.782 -3.373 1.00 74.25 104 GLN A O 1
ATOM 847 N N . HIS A 1 105 ? -3.520 10.558 -5.127 1.00 71.56 105 HIS A N 1
ATOM 848 C CA . HIS A 1 105 ? -4.505 10.977 -6.107 1.00 71.56 105 HIS A CA 1
ATOM 849 C C . HIS A 1 105 ? -5.709 10.022 -6.156 1.00 71.56 105 HIS A C 1
ATOM 851 O O . HIS A 1 105 ? -6.847 10.481 -6.205 1.00 71.56 105 HIS A O 1
ATOM 857 N N . ALA A 1 106 ? -5.485 8.706 -6.093 1.00 69.19 106 ALA A N 1
ATOM 858 C CA . ALA A 1 106 ? -6.565 7.719 -6.082 1.00 69.19 106 ALA A CA 1
ATOM 859 C C . ALA A 1 106 ? -7.449 7.813 -4.827 1.00 69.19 106 ALA A C 1
ATOM 861 O O . ALA A 1 106 ? -8.668 7.688 -4.938 1.00 69.19 106 ALA A O 1
ATOM 862 N N . LEU A 1 107 ? -6.847 8.069 -3.661 1.00 67.88 107 LEU A N 1
ATOM 863 C CA . LEU A 1 107 ? -7.565 8.251 -2.397 1.00 67.88 107 LEU A CA 1
ATOM 864 C C . LEU A 1 107 ? -8.424 9.518 -2.409 1.00 67.88 107 LEU A C 1
ATOM 866 O O . LEU A 1 107 ? -9.587 9.466 -2.018 1.00 67.88 107 LEU A O 1
ATOM 870 N N . LEU A 1 108 ? -7.890 10.629 -2.933 1.00 71.00 108 LEU A N 1
ATOM 871 C CA . LEU A 1 108 ? -8.637 11.883 -3.080 1.00 71.00 108 LEU A CA 1
ATOM 872 C C . LEU A 1 108 ? -9.842 11.729 -4.016 1.00 71.00 108 LEU A C 1
ATOM 874 O O . LEU A 1 108 ? -10.927 12.200 -3.693 1.00 71.00 108 LEU A O 1
ATOM 878 N N . VAL A 1 109 ? -9.681 11.031 -5.146 1.00 68.69 109 VAL A N 1
ATOM 879 C CA . VAL A 1 109 ? -10.784 10.765 -6.092 1.00 68.69 109 VAL A CA 1
ATOM 880 C C . VAL A 1 109 ? -11.908 9.946 -5.448 1.00 68.69 109 VAL A C 1
ATOM 882 O O . VAL A 1 109 ? -13.066 10.087 -5.832 1.00 68.69 109 VAL A O 1
ATOM 885 N N . GLN A 1 110 ? -11.582 9.104 -4.468 1.00 61.41 110 GLN A N 1
ATOM 886 C CA . GLN A 1 110 ? -12.539 8.246 -3.765 1.00 61.41 110 GLN A CA 1
ATOM 887 C C . GLN A 1 110 ? -13.007 8.841 -2.421 1.00 61.41 110 GLN A C 1
ATOM 889 O O . GLN A 1 110 ? -13.738 8.177 -1.697 1.00 61.41 110 GLN A O 1
ATOM 894 N N . ASN A 1 111 ? -12.631 10.090 -2.097 1.00 61.50 111 ASN A N 1
ATOM 895 C CA . ASN A 1 111 ? -12.924 10.764 -0.821 1.00 61.50 111 ASN A CA 1
ATOM 896 C C . ASN A 1 111 ? -12.478 9.977 0.428 1.00 61.50 111 ASN A C 1
ATOM 898 O O . ASN A 1 111 ? -13.091 10.078 1.490 1.00 61.50 111 ASN A O 1
ATOM 902 N N . ILE A 1 112 ? -11.397 9.202 0.319 1.00 64.94 112 ILE A N 1
ATOM 903 C CA . ILE A 1 112 ? -10.865 8.413 1.434 1.00 64.94 112 ILE A CA 1
ATOM 904 C C . ILE A 1 112 ? -9.918 9.292 2.257 1.00 64.94 112 ILE A C 1
ATOM 906 O O . ILE A 1 112 ? -8.904 9.783 1.752 1.00 64.94 112 ILE A O 1
ATOM 910 N N . ALA A 1 113 ? -10.224 9.462 3.544 1.00 60.78 113 ALA A N 1
ATOM 911 C CA . ALA A 1 113 ? -9.382 10.192 4.485 1.00 60.78 113 ALA A CA 1
ATOM 912 C C . ALA A 1 113 ? -8.233 9.296 4.983 1.00 60.78 113 ALA A C 1
ATOM 914 O O . ALA A 1 113 ? -8.351 8.621 6.003 1.00 60.78 113 ALA A O 1
ATOM 915 N N . ALA A 1 114 ? -7.114 9.277 4.255 1.00 60.62 114 ALA A N 1
ATOM 916 C CA . ALA A 1 114 ? -5.914 8.541 4.651 1.00 60.62 114 ALA A CA 1
ATOM 917 C C . ALA A 1 114 ? -4.645 9.387 4.502 1.00 60.62 114 ALA A C 1
A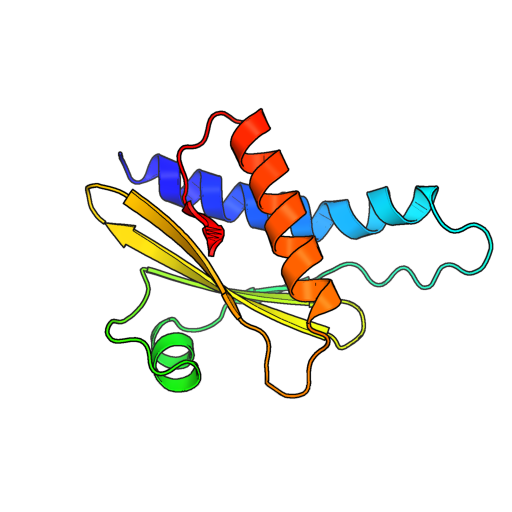TOM 919 O O . ALA A 1 114 ? -4.471 10.130 3.533 1.00 60.62 114 ALA A O 1
ATOM 920 N N . THR A 1 115 ? -3.735 9.247 5.465 1.00 67.25 115 THR A N 1
ATOM 921 C CA . THR A 1 115 ? -2.455 9.968 5.475 1.00 67.25 115 THR A CA 1
ATOM 922 C C . THR A 1 115 ? -1.376 9.125 4.807 1.00 67.25 115 THR A C 1
ATOM 924 O O . THR A 1 115 ? -1.215 7.948 5.134 1.00 67.25 115 THR A O 1
ATOM 927 N N . LEU A 1 116 ? -0.604 9.730 3.904 1.00 66.75 116 LEU A N 1
ATOM 928 C CA . LEU A 1 116 ? 0.543 9.093 3.253 1.00 66.75 116 LEU A CA 1
ATOM 929 C C . LEU A 1 116 ? 1.842 9.752 3.718 1.00 66.75 116 LEU A C 1
ATOM 931 O O . LEU A 1 116 ? 1.896 10.977 3.833 1.00 66.75 116 LEU A O 1
ATOM 935 N N . SER A 1 117 ? 2.883 8.956 3.977 1.00 64.00 117 SER A N 1
ATOM 936 C CA . SER A 1 117 ? 4.224 9.461 4.321 1.00 64.00 117 SER A CA 1
ATOM 937 C C . SER A 1 117 ? 5.354 8.566 3.842 1.00 64.00 117 SER A C 1
ATOM 939 O O . SER A 1 117 ? 5.166 7.330 3.902 1.00 64.00 117 SER A O 1
#

Secondary structure (DSSP, 8-state):
--HHHHHHHHHHHHHHHHHHHHHHTTT--S-------EEEE--HHHHHHHTT-SS--SEEEEEEETTEEEEEEEEE-SS-EEEEEEE-TTS-HHHHHHHHHHHHHHHHHTT--EEE-

Solvent-accessible surface area (backbone atoms only — not comparable to full-atom values): 6676 Å² total; per-residue (Å²): 101,55,76,65,57,52,54,52,51,53,50,37,47,48,50,40,43,62,44,47,54,63,62,55,60,78,76,57,90,90,74,87,81,83,57,62,38,45,79,44,85,36,60,27,65,56,53,16,66,76,68,70,46,97,54,72,40,74,39,32,31,32,46,33,40,86,92,37,51,31,39,39,37,30,41,66,55,75,80,48,36,34,44,34,70,41,60,54,96,90,38,69,67,65,59,52,54,51,53,52,53,51,33,52,52,50,30,59,76,68,72,51,84,63,50,77,92

Mean predicted aligned error: 9.73 Å

Nearest PDB structures (foldseek):
  6i4j-assembly1_G  TM=6.367E-01  e=4.013E-01  Mus musculus
  6i4g-assembly2_G  TM=5.649E-01  e=7.834E-01  Mus musculus
  7yne-assembly3_F  TM=3.659E-01  e=2.185E-01  Physarum polycephalum
  8r6w-assembly1_A  TM=5.280E-01  e=3.554E-01  SFTS virus AH12
  4exr-assembly1_A-2  TM=5.917E-01  e=9.477E+00  Clostridioides difficile 630

Organism: NCBI:txid37330

Radius of gyration: 14.36 Å; Cα contacts (8 Å, |Δi|>4): 180; chains: 1; bounding box: 34×22×46 Å

pLDDT: mean 71.22, std 12.68, range [39.91, 89.81]